Protein AF-A0A9W6B9A2-F1 (afdb_monomer_lite)

pLDDT: mean 80.31, std 9.77, range [41.81, 91.62]

Foldseek 3Di:
DLVVLLCLLLVLLVVLLVLLLVLLVQLVDPQLSNLVSLVVCCVPCVVVLLCSLVVSLVSLCVVLVVDVLLNVLSNLSNVLSVVCVCCCVPQLVVLSVQSVVCVVVSHGGDPVSSVSNSVSSNVSSVVSVVSSVVSSVCVVVSVD

InterPro domains:
  IPR013901 Anthrone oxygenase [PF08592] (46-121)

Organism: NCBI:txid330485

Secondary structure (DSSP, 8-state):
-HHHHHHHHHHHHHHHHHHHHHHHHHTTS-HHHHHHHHHHHHHHHHHHHHHHHHHHHHHHHHHHHH-GGGHHHHHHHHHHHHTHHHIIIIIIHHHHHHHHHHHHTTSPPPHHHHHHHHHHHHHHHHHHHHHHHHHHHHHHHTT-

Sequence (144 aa):
MTQTAGCIAATAGVAFTTVLVHHASNMSASGDAATKIFQHFMEKNRPVIAAVAAVGTISAFAQSGKTPGTKGLWLLSGALLASFFPYSGLVVKPHADEVMKAAAAEKPADAKALKAIRTHTLIRAGIVGTATAIAVYALSHKAK

Radius of gyration: 16.96 Å; chains: 1; bounding box: 43×21×46 Å

Structure (mmCIF, N/CA/C/O backbone):
data_AF-A0A9W6B9A2-F1
#
_entry.id   AF-A0A9W6B9A2-F1
#
loop_
_atom_site.group_PDB
_atom_site.id
_atom_site.type_symbol
_atom_site.label_atom_id
_atom_site.label_alt_id
_atom_site.label_comp_id
_atom_site.label_asym_id
_atom_site.label_entity_id
_atom_site.label_seq_id
_atom_site.pdbx_PDB_ins_code
_atom_site.Cartn_x
_atom_site.Cartn_y
_atom_site.Cartn_z
_atom_site.occupancy
_atom_site.B_iso_or_equiv
_atom_site.auth_seq_id
_atom_site.auth_comp_id
_atom_site.auth_asym_id
_atom_site.auth_atom_id
_atom_site.pdbx_PDB_model_num
ATOM 1 N N . MET A 1 1 ? -8.854 8.759 26.922 1.00 45.47 1 MET A N 1
ATOM 2 C CA . MET A 1 1 ? -7.599 8.257 26.302 1.00 45.47 1 MET A CA 1
ATOM 3 C C . MET A 1 1 ? -7.805 7.418 25.031 1.00 45.47 1 MET A C 1
ATOM 5 O O . MET A 1 1 ? -6.863 7.262 24.270 1.00 45.47 1 MET A O 1
ATOM 9 N N . THR A 1 2 ? -9.005 6.908 24.738 1.00 50.03 2 THR A N 1
ATOM 10 C CA . THR A 1 2 ? -9.321 6.155 23.503 1.00 50.03 2 THR A CA 1
ATOM 11 C C . THR A 1 2 ? -9.376 7.003 22.225 1.00 50.03 2 THR A C 1
ATOM 13 O O . THR A 1 2 ? -9.105 6.486 21.146 1.00 50.03 2 THR A O 1
ATOM 16 N N . GLN A 1 3 ? -9.662 8.304 22.337 1.00 54.06 3 GLN A N 1
ATOM 17 C CA . GLN A 1 3 ? -9.734 9.232 21.198 1.00 54.06 3 GLN A CA 1
ATOM 18 C C . GLN A 1 3 ? -8.365 9.509 20.550 1.00 54.06 3 GLN A C 1
ATOM 20 O O . GLN A 1 3 ? -8.269 9.590 19.329 1.00 54.06 3 GLN A O 1
ATOM 25 N N . THR A 1 4 ? -7.286 9.580 21.336 1.00 53.44 4 THR A N 1
ATOM 26 C CA . THR A 1 4 ? -5.953 9.973 20.844 1.00 53.44 4 THR A CA 1
ATOM 27 C C . THR A 1 4 ? -5.331 8.910 19.937 1.00 53.44 4 THR A C 1
ATOM 29 O O . THR A 1 4 ? -4.815 9.227 18.870 1.00 53.44 4 THR A O 1
ATOM 32 N N . ALA A 1 5 ? -5.455 7.629 20.298 1.00 51.72 5 ALA A N 1
ATOM 33 C CA . ALA A 1 5 ? -5.005 6.522 19.452 1.00 51.72 5 ALA A CA 1
ATOM 34 C C . ALA A 1 5 ? -5.865 6.369 18.181 1.00 51.72 5 ALA A C 1
ATOM 36 O O . ALA A 1 5 ? -5.375 5.883 17.162 1.00 51.72 5 ALA A O 1
ATOM 37 N N . GLY A 1 6 ? -7.141 6.790 18.234 1.00 55.69 6 GLY A N 1
ATOM 38 C CA . GLY A 1 6 ? -8.086 6.709 17.106 1.00 55.69 6 GLY A CA 1
ATOM 39 C C . GLY A 1 6 ? -7.691 7.681 16.017 1.00 55.69 6 GLY A C 1
ATOM 40 O O . GLY A 1 6 ? -7.610 7.311 14.847 1.00 55.69 6 GLY A O 1
ATOM 41 N N . CYS A 1 7 ? -7.304 8.884 16.441 1.00 60.31 7 CYS A N 1
ATOM 42 C CA . CYS A 1 7 ? -6.641 9.847 15.582 1.00 60.31 7 CYS A CA 1
ATOM 43 C C . CYS A 1 7 ? -5.338 9.297 15.001 1.00 60.31 7 CYS A C 1
ATOM 45 O O . CYS A 1 7 ? -5.114 9.490 13.816 1.00 60.31 7 CYS A O 1
ATOM 47 N N . ILE A 1 8 ? -4.498 8.586 15.762 1.00 62.06 8 ILE A N 1
ATOM 48 C CA . ILE A 1 8 ? -3.213 8.080 15.242 1.00 62.06 8 ILE A CA 1
ATOM 49 C C . ILE A 1 8 ? -3.420 7.038 14.135 1.00 62.06 8 ILE A C 1
ATOM 51 O O . ILE A 1 8 ? -2.819 7.166 13.071 1.00 62.06 8 ILE A O 1
ATOM 55 N N . ALA A 1 9 ? -4.290 6.043 14.334 1.00 62.62 9 ALA A N 1
ATOM 56 C CA . ALA A 1 9 ? -4.557 5.032 13.306 1.00 62.62 9 ALA A CA 1
ATOM 57 C C . ALA A 1 9 ? -5.247 5.631 12.067 1.00 62.62 9 ALA A C 1
ATOM 59 O O . ALA A 1 9 ? -4.872 5.306 10.941 1.00 62.62 9 ALA A O 1
ATOM 60 N N . ALA A 1 10 ? -6.199 6.550 12.264 1.00 64.94 10 ALA A N 1
ATOM 61 C CA . ALA A 1 10 ? -6.846 7.266 11.168 1.00 64.94 10 ALA A CA 1
ATOM 62 C C . ALA A 1 10 ? -5.857 8.164 10.407 1.00 64.94 10 ALA A C 1
ATOM 64 O O . ALA A 1 10 ? -5.827 8.144 9.181 1.00 64.94 10 ALA A O 1
ATOM 65 N N . THR A 1 11 ? -4.991 8.893 11.115 1.00 67.19 11 THR A N 1
ATOM 66 C CA . THR A 1 11 ? -3.969 9.764 10.511 1.00 67.19 11 THR A CA 1
ATOM 67 C C . THR A 1 11 ? -2.929 8.942 9.759 1.00 67.19 11 THR A C 1
ATOM 69 O O . THR A 1 11 ? -2.556 9.308 8.649 1.00 67.19 11 THR A O 1
ATOM 72 N N . ALA A 1 12 ? -2.509 7.798 10.307 1.00 69.31 12 ALA A N 1
ATOM 73 C CA . ALA A 1 12 ? -1.611 6.873 9.624 1.00 69.31 12 ALA A CA 1
ATOM 74 C C . ALA A 1 12 ? -2.254 6.301 8.350 1.00 69.31 12 ALA A C 1
ATOM 76 O O . ALA A 1 12 ? -1.613 6.295 7.304 1.00 69.31 12 ALA A O 1
ATOM 77 N N . GLY A 1 13 ? -3.525 5.885 8.406 1.00 71.44 13 GLY A N 1
ATOM 78 C CA . GLY A 1 13 ? -4.272 5.396 7.242 1.00 71.44 13 GLY A CA 1
ATOM 79 C C . GLY A 1 13 ? -4.457 6.459 6.155 1.00 71.44 13 GLY A C 1
ATOM 80 O O . GLY A 1 13 ? -4.227 6.182 4.976 1.00 71.44 13 GLY A O 1
ATOM 81 N N . VAL A 1 14 ? -4.798 7.694 6.539 1.00 70.88 14 VAL A N 1
ATOM 82 C CA . VAL A 1 14 ? -4.940 8.835 5.619 1.00 70.88 14 VAL A CA 1
ATOM 83 C C . VAL A 1 14 ? -3.595 9.203 4.994 1.00 70.88 14 VAL A C 1
ATOM 85 O O . VAL A 1 14 ? -3.497 9.264 3.772 1.00 70.88 14 VAL A O 1
ATOM 88 N N . ALA A 1 15 ? -2.541 9.374 5.797 1.00 73.00 15 ALA A N 1
ATOM 89 C CA . ALA A 1 15 ? -1.203 9.691 5.298 1.00 73.00 15 ALA A CA 1
ATOM 90 C C . ALA A 1 15 ? -0.690 8.609 4.337 1.00 73.00 15 ALA A C 1
ATOM 92 O O . ALA A 1 15 ? -0.194 8.915 3.253 1.00 73.00 15 ALA A O 1
ATOM 93 N N . PHE A 1 16 ? -0.876 7.339 4.698 1.00 77.69 16 PHE A N 1
ATOM 94 C CA . PHE A 1 16 ? -0.508 6.205 3.862 1.00 77.69 16 PHE A CA 1
ATOM 95 C C . PHE A 1 16 ? -1.274 6.200 2.534 1.00 77.69 16 PHE A C 1
ATOM 97 O O . PHE A 1 16 ? -0.676 6.025 1.475 1.00 77.69 16 PHE A O 1
ATOM 104 N N . THR A 1 17 ? -2.583 6.457 2.568 1.00 76.75 17 THR A N 1
ATOM 105 C CA . THR A 1 17 ? -3.418 6.529 1.360 1.00 76.75 17 THR A CA 1
ATOM 106 C C . THR A 1 17 ? -2.977 7.671 0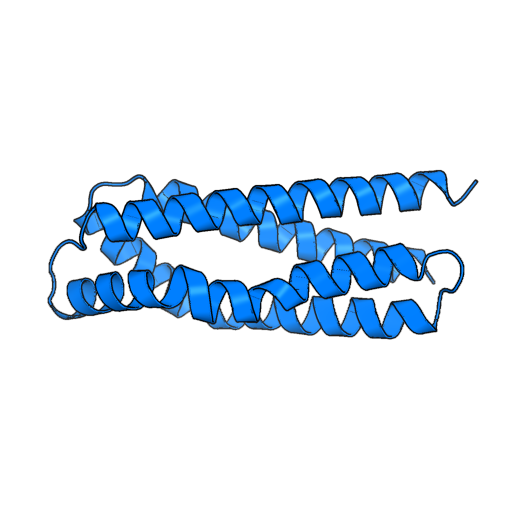.446 1.00 76.75 17 THR A C 1
ATOM 108 O O . THR A 1 17 ? -2.806 7.453 -0.750 1.00 76.75 17 THR A O 1
ATOM 111 N N . THR A 1 18 ? -2.707 8.859 0.992 1.00 77.00 18 THR A N 1
ATOM 112 C CA . THR A 1 18 ? -2.211 10.011 0.221 1.00 77.00 18 THR A CA 1
ATOM 113 C C . THR A 1 18 ? -0.882 9.706 -0.465 1.00 77.00 18 THR A C 1
ATOM 115 O O . THR A 1 18 ? -0.722 10.010 -1.646 1.00 77.00 18 THR A O 1
ATOM 118 N N . VAL A 1 19 ? 0.051 9.051 0.235 1.00 81.44 19 VAL A N 1
ATOM 119 C CA . VAL A 1 19 ? 1.336 8.625 -0.342 1.00 81.44 19 VAL A CA 1
ATOM 120 C C . VAL A 1 19 ? 1.122 7.662 -1.513 1.00 81.44 19 VAL A C 1
ATOM 122 O O . VAL A 1 19 ? 1.744 7.831 -2.562 1.00 81.44 19 VAL A O 1
ATOM 125 N N . LEU A 1 20 ? 0.216 6.689 -1.375 1.00 82.00 20 LEU A N 1
ATOM 126 C CA . LEU A 1 20 ? -0.100 5.746 -2.452 1.00 82.00 20 LEU A CA 1
ATOM 127 C C . LEU A 1 20 ? -0.768 6.431 -3.653 1.00 82.00 20 LEU A C 1
ATOM 129 O O . LEU A 1 20 ? -0.381 6.172 -4.790 1.00 82.00 20 LEU A O 1
ATOM 133 N N . VAL A 1 21 ? -1.740 7.320 -3.426 1.00 80.38 21 VAL A N 1
ATOM 134 C CA . VAL A 1 21 ? -2.413 8.063 -4.506 1.00 80.38 21 VAL A CA 1
ATOM 135 C C . VAL A 1 21 ? -1.416 8.946 -5.248 1.00 80.38 21 VAL A C 1
ATOM 137 O O . VAL A 1 21 ? -1.372 8.918 -6.475 1.00 80.38 21 VAL A O 1
ATOM 140 N N . HIS A 1 22 ? -0.571 9.679 -4.520 1.00 82.94 22 HIS A N 1
ATOM 141 C CA . HIS A 1 22 ? 0.461 10.515 -5.125 1.00 82.94 22 HIS A CA 1
ATOM 142 C C . HIS A 1 22 ? 1.444 9.682 -5.959 1.00 82.94 22 HIS A C 1
ATOM 144 O O . HIS A 1 22 ? 1.742 10.033 -7.100 1.00 82.94 22 HIS A O 1
ATOM 150 N N . HIS A 1 23 ? 1.888 8.536 -5.435 1.00 82.50 23 HIS A N 1
ATOM 151 C CA . HIS A 1 23 ? 2.748 7.619 -6.176 1.00 82.50 23 HIS A CA 1
ATOM 152 C C . HIS A 1 23 ? 2.085 7.119 -7.467 1.00 82.50 23 HIS A C 1
ATOM 154 O O . HIS A 1 23 ? 2.683 7.199 -8.538 1.00 82.50 23 HIS A O 1
ATOM 160 N N . ALA A 1 24 ? 0.831 6.667 -7.393 1.00 81.12 24 ALA A N 1
ATOM 161 C CA . ALA A 1 24 ? 0.090 6.181 -8.552 1.00 81.12 24 ALA A CA 1
ATOM 162 C C . ALA A 1 24 ? -0.137 7.259 -9.623 1.00 81.12 24 ALA A C 1
ATOM 164 O O . ALA A 1 24 ? -0.091 6.954 -10.816 1.00 81.12 24 ALA A O 1
ATOM 165 N N . SER A 1 25 ? -0.371 8.506 -9.211 1.00 79.44 25 SER A N 1
ATOM 166 C CA . SER A 1 25 ? -0.475 9.642 -10.128 1.00 79.44 25 SER A CA 1
ATOM 167 C C . SER A 1 25 ? 0.851 9.908 -10.836 1.00 79.44 25 SER A C 1
ATOM 169 O O . SER A 1 25 ? 0.873 10.065 -12.049 1.00 79.44 25 SER A O 1
ATOM 171 N N . ASN A 1 26 ? 1.980 9.860 -10.129 1.00 81.38 26 ASN A N 1
ATOM 172 C CA . ASN A 1 26 ? 3.284 10.071 -10.763 1.00 81.38 26 ASN A CA 1
ATOM 173 C C . ASN A 1 26 ? 3.678 8.914 -11.710 1.00 81.38 26 ASN A C 1
ATOM 175 O O . ASN A 1 26 ? 4.448 9.112 -12.648 1.00 81.38 26 ASN A O 1
ATOM 179 N N . MET A 1 27 ? 3.104 7.718 -11.522 1.00 81.88 27 MET A N 1
ATOM 180 C CA . MET A 1 27 ? 3.241 6.575 -12.441 1.00 81.88 27 MET A CA 1
ATOM 181 C C . MET A 1 27 ? 2.455 6.709 -13.751 1.00 81.88 27 MET A C 1
ATOM 183 O O . MET A 1 27 ? 2.552 5.826 -14.599 1.00 81.88 27 MET A O 1
ATOM 187 N N . SER A 1 28 ? 1.679 7.780 -13.957 1.00 77.94 28 SER A N 1
ATOM 188 C CA . SER A 1 28 ? 1.022 8.037 -15.247 1.00 77.94 28 SER A CA 1
ATOM 189 C C . SER A 1 28 ? 1.865 8.849 -16.236 1.00 77.94 28 SER A C 1
ATOM 191 O O . SER A 1 28 ? 1.354 9.200 -17.298 1.00 77.94 28 SER A O 1
ATOM 193 N N . ALA A 1 29 ? 3.114 9.179 -15.894 1.00 78.62 29 ALA A N 1
ATOM 194 C CA . ALA A 1 29 ? 4.050 9.862 -16.786 1.00 78.62 29 ALA A CA 1
ATOM 195 C C . ALA A 1 29 ? 4.530 8.953 -17.944 1.00 78.62 29 ALA A C 1
ATOM 197 O O . ALA A 1 29 ? 4.190 7.770 -18.007 1.00 78.62 29 ALA A O 1
ATOM 198 N N . SER A 1 30 ? 5.337 9.498 -18.865 1.00 83.12 30 SER A N 1
ATOM 199 C CA . SER A 1 30 ? 6.011 8.702 -19.905 1.00 83.12 30 SER A CA 1
ATOM 200 C C . SER A 1 30 ? 6.883 7.599 -19.285 1.00 83.12 30 SER A C 1
ATOM 202 O O . SER A 1 30 ? 7.341 7.742 -18.153 1.00 83.12 30 SER A O 1
ATOM 204 N N . GLY A 1 31 ? 7.131 6.503 -20.016 1.00 81.31 31 GLY A N 1
ATOM 205 C CA . GLY A 1 31 ? 7.814 5.311 -19.485 1.00 81.31 31 GLY A CA 1
ATOM 206 C C . GLY A 1 31 ? 9.147 5.604 -18.784 1.00 81.31 31 GLY A C 1
ATOM 207 O O . GLY A 1 31 ? 9.366 5.128 -17.671 1.00 81.31 31 GLY A O 1
ATOM 208 N N . ASP A 1 32 ? 9.990 6.460 -19.366 1.00 84.69 32 ASP A N 1
ATOM 209 C CA . ASP A 1 32 ? 11.263 6.880 -18.757 1.00 84.69 32 ASP A CA 1
ATOM 210 C C . ASP A 1 32 ? 11.069 7.691 -17.472 1.00 84.69 32 ASP A C 1
ATOM 212 O O . ASP A 1 32 ? 11.710 7.425 -16.452 1.00 84.69 32 ASP A O 1
ATOM 216 N N . ALA A 1 33 ? 10.168 8.676 -17.500 1.00 85.56 33 ALA A N 1
ATOM 217 C CA . ALA A 1 33 ? 9.880 9.505 -16.335 1.00 85.56 33 ALA A CA 1
ATOM 218 C C . ALA A 1 33 ? 9.281 8.660 -15.204 1.00 85.56 33 ALA A C 1
ATOM 220 O O . ALA A 1 33 ? 9.719 8.761 -14.061 1.00 85.56 33 ALA A O 1
ATOM 221 N N . ALA A 1 34 ? 8.336 7.775 -15.525 1.00 85.75 34 ALA A N 1
ATOM 222 C CA . ALA A 1 34 ? 7.713 6.875 -14.569 1.00 85.75 34 ALA A CA 1
ATOM 223 C C . ALA A 1 34 ? 8.731 5.898 -13.960 1.00 85.75 34 ALA A C 1
ATOM 225 O O . ALA A 1 34 ? 8.729 5.692 -12.751 1.00 85.75 34 ALA A O 1
ATOM 226 N N . THR A 1 35 ? 9.659 5.367 -14.759 1.00 87.19 35 THR A N 1
ATOM 227 C CA . THR A 1 35 ? 10.735 4.486 -14.273 1.00 87.19 35 THR A CA 1
ATOM 228 C C . THR A 1 35 ? 11.627 5.205 -13.254 1.00 87.19 35 THR A C 1
ATOM 230 O O . THR A 1 35 ? 11.830 4.704 -12.146 1.00 87.19 35 THR A O 1
ATOM 233 N N . LYS A 1 36 ? 12.081 6.426 -13.571 1.00 87.12 36 LYS A N 1
ATOM 234 C CA . LYS A 1 36 ? 12.910 7.246 -12.665 1.00 87.12 36 LYS A CA 1
ATOM 235 C C . LYS A 1 36 ? 12.164 7.657 -11.396 1.00 87.12 36 LYS A C 1
ATOM 237 O O . LYS A 1 36 ? 12.713 7.587 -10.298 1.00 87.12 36 LYS A O 1
ATOM 242 N N . ILE A 1 37 ? 10.900 8.056 -11.530 1.00 86.44 37 ILE A N 1
ATOM 243 C CA . ILE A 1 37 ? 10.030 8.383 -10.395 1.00 86.44 37 ILE A CA 1
ATOM 244 C C . ILE A 1 37 ? 9.853 7.161 -9.496 1.00 86.44 37 ILE A C 1
ATOM 246 O O . ILE A 1 37 ? 9.891 7.302 -8.276 1.00 86.44 37 ILE A O 1
ATOM 250 N N . PHE A 1 38 ? 9.649 5.975 -10.074 1.00 86.00 38 PHE A N 1
ATOM 251 C CA . PHE A 1 38 ? 9.445 4.748 -9.314 1.00 86.00 38 PHE A CA 1
ATOM 252 C C . PHE A 1 38 ? 10.684 4.413 -8.493 1.00 86.00 38 PHE A C 1
ATOM 254 O O . PHE A 1 38 ? 10.577 4.224 -7.280 1.00 86.00 38 PHE A O 1
ATOM 261 N N . GLN A 1 39 ? 11.851 4.421 -9.139 1.00 86.38 39 GLN A N 1
ATOM 262 C CA . GLN A 1 39 ? 13.132 4.211 -8.478 1.00 86.38 39 GLN A CA 1
ATOM 263 C C . GLN A 1 39 ? 13.326 5.207 -7.328 1.00 86.38 39 GLN A C 1
ATOM 265 O O . GLN A 1 39 ? 13.489 4.797 -6.179 1.00 86.38 39 GLN A O 1
ATOM 270 N N . HIS A 1 40 ? 13.212 6.510 -7.610 1.00 86.56 40 HIS A N 1
ATOM 271 C CA . HIS A 1 40 ? 13.400 7.555 -6.604 1.00 86.56 40 HIS A CA 1
ATOM 272 C C . HIS A 1 40 ? 12.406 7.425 -5.441 1.00 86.56 40 HIS A C 1
ATOM 274 O O . HIS A 1 40 ? 12.756 7.590 -4.270 1.00 86.56 40 HIS A O 1
ATOM 280 N N . PHE A 1 41 ? 11.148 7.102 -5.746 1.00 85.06 41 PHE A N 1
ATOM 281 C CA . PHE A 1 41 ? 10.122 6.905 -4.735 1.00 85.06 41 PHE A CA 1
ATOM 282 C C . PHE A 1 41 ? 10.435 5.709 -3.836 1.00 85.06 41 PHE A C 1
ATOM 284 O O . PHE A 1 41 ? 10.309 5.829 -2.617 1.00 85.06 41 PHE A O 1
ATOM 291 N N . MET A 1 42 ? 10.846 4.581 -4.415 1.00 82.19 42 MET A N 1
ATOM 292 C CA . MET A 1 42 ? 11.172 3.367 -3.672 1.00 82.19 42 MET A CA 1
ATOM 293 C C . MET A 1 42 ? 12.418 3.547 -2.806 1.00 82.19 42 MET A C 1
ATOM 295 O O . MET A 1 42 ? 12.399 3.145 -1.646 1.00 82.19 42 MET A O 1
ATOM 299 N N . GLU A 1 43 ? 13.463 4.194 -3.314 1.00 84.31 43 GLU A N 1
ATOM 300 C CA . GLU A 1 43 ? 14.679 4.480 -2.544 1.00 84.31 43 GLU A CA 1
ATOM 301 C C . GLU A 1 43 ? 14.388 5.393 -1.345 1.00 84.31 43 GLU A C 1
ATOM 303 O O . GLU A 1 43 ? 14.831 5.123 -0.230 1.00 84.31 43 GLU A O 1
ATOM 308 N N . LYS A 1 44 ? 13.581 6.441 -1.547 1.00 82.62 44 LYS A N 1
ATOM 309 C CA . LYS A 1 44 ? 13.324 7.456 -0.517 1.00 82.62 44 LYS A CA 1
ATOM 310 C C . LYS A 1 44 ? 12.221 7.076 0.472 1.00 82.62 44 LYS A C 1
ATOM 312 O O . LYS A 1 44 ? 12.332 7.362 1.662 1.00 82.62 44 LYS A O 1
ATOM 317 N N . ASN A 1 45 ? 11.133 6.468 0.000 1.00 80.50 45 ASN A N 1
ATOM 318 C CA . ASN A 1 45 ? 9.896 6.347 0.781 1.00 80.50 45 ASN A CA 1
ATOM 319 C C . ASN A 1 45 ? 9.626 4.933 1.291 1.00 80.50 45 ASN A C 1
ATOM 321 O O . ASN A 1 45 ? 8.882 4.788 2.259 1.00 80.50 45 ASN A O 1
ATOM 325 N N . ARG A 1 46 ? 10.225 3.884 0.709 1.00 80.12 46 ARG A N 1
ATOM 326 C CA . ARG A 1 46 ? 10.014 2.497 1.161 1.00 80.12 46 ARG A CA 1
ATOM 327 C C . ARG A 1 46 ? 10.218 2.299 2.671 1.00 80.12 46 ARG A C 1
ATOM 329 O O . ARG A 1 46 ? 9.329 1.692 3.273 1.00 80.12 46 ARG A O 1
ATOM 336 N N . PRO A 1 47 ? 11.302 2.789 3.312 1.00 81.50 47 PRO A N 1
ATOM 337 C CA . PRO A 1 47 ? 11.472 2.612 4.755 1.00 81.50 47 PRO A CA 1
ATOM 338 C C . PRO A 1 47 ? 10.391 3.339 5.561 1.00 81.50 47 PRO A C 1
ATOM 340 O O . PRO A 1 47 ? 9.875 2.779 6.524 1.00 81.50 47 PRO A O 1
ATOM 343 N N . VAL A 1 48 ? 9.976 4.535 5.135 1.00 81.56 48 VAL A N 1
ATOM 344 C CA . VAL A 1 48 ? 8.917 5.307 5.806 1.00 81.56 48 VAL A CA 1
ATOM 345 C C . VAL A 1 48 ? 7.562 4.615 5.671 1.00 81.56 48 VAL A C 1
ATOM 347 O O . VAL A 1 48 ? 6.852 4.456 6.656 1.00 81.56 48 VAL A O 1
ATOM 350 N N . ILE A 1 49 ? 7.212 4.142 4.475 1.00 79.12 49 ILE A N 1
ATOM 351 C CA . ILE A 1 49 ? 5.955 3.429 4.204 1.00 79.12 49 ILE A CA 1
ATOM 352 C C . ILE A 1 49 ? 5.891 2.133 5.021 1.00 79.12 49 ILE A C 1
ATOM 354 O O . ILE A 1 49 ? 4.864 1.844 5.636 1.00 79.12 49 ILE A O 1
ATOM 358 N N . ALA A 1 50 ? 6.993 1.378 5.073 1.00 83.56 50 ALA A N 1
ATOM 359 C CA . ALA A 1 50 ? 7.092 0.171 5.888 1.00 83.56 50 ALA A CA 1
ATOM 360 C C . ALA A 1 50 ? 6.991 0.481 7.389 1.00 83.56 50 ALA A C 1
ATOM 362 O O . ALA A 1 50 ? 6.276 -0.221 8.101 1.00 83.56 50 ALA A O 1
ATOM 363 N N . ALA A 1 51 ? 7.644 1.548 7.860 1.00 82.62 51 ALA A N 1
ATOM 364 C CA . ALA A 1 51 ? 7.568 1.985 9.251 1.00 82.62 51 ALA A CA 1
ATOM 365 C C . ALA A 1 51 ? 6.149 2.429 9.632 1.00 82.62 51 ALA A C 1
ATOM 367 O O . ALA A 1 51 ? 5.632 1.983 10.651 1.00 82.62 51 ALA A O 1
ATOM 368 N N . VAL A 1 52 ? 5.479 3.234 8.800 1.00 81.75 52 VAL A N 1
ATOM 369 C CA . VAL A 1 52 ? 4.087 3.662 9.023 1.00 81.75 52 VAL A CA 1
ATOM 370 C C . VAL A 1 52 ? 3.149 2.455 9.060 1.00 81.75 52 VAL A C 1
ATOM 372 O O . VAL A 1 52 ? 2.329 2.348 9.973 1.00 81.75 52 VAL A O 1
ATOM 375 N N . ALA A 1 53 ? 3.295 1.516 8.120 1.00 83.50 53 ALA A N 1
ATOM 376 C CA . ALA A 1 53 ? 2.503 0.291 8.107 1.00 83.50 53 ALA A CA 1
ATOM 377 C C . ALA A 1 53 ? 2.754 -0.560 9.363 1.00 83.50 53 ALA A C 1
ATOM 379 O O . ALA A 1 53 ? 1.795 -0.986 10.004 1.00 83.50 53 ALA A O 1
ATOM 380 N N . ALA A 1 54 ? 4.012 -0.766 9.763 1.00 84.88 54 ALA A N 1
ATOM 381 C CA . ALA A 1 54 ? 4.374 -1.549 10.945 1.00 84.88 54 ALA A CA 1
ATOM 382 C C . ALA A 1 54 ? 3.891 -0.897 12.250 1.00 84.88 54 ALA A C 1
ATOM 384 O O . ALA A 1 54 ? 3.170 -1.522 13.026 1.00 84.88 54 ALA A O 1
ATOM 385 N N . VAL A 1 55 ? 4.242 0.372 12.480 1.00 83.06 55 VAL A N 1
ATOM 386 C CA . VAL A 1 55 ? 3.889 1.113 13.700 1.00 83.06 55 VAL A CA 1
ATOM 387 C C . VAL A 1 55 ? 2.379 1.260 13.818 1.00 83.06 55 VAL A C 1
ATOM 389 O O . VAL A 1 55 ? 1.827 1.037 14.896 1.00 83.06 55 VAL A O 1
ATOM 392 N N . GLY A 1 56 ? 1.692 1.581 12.720 1.00 80.25 56 GLY A N 1
ATOM 393 C CA . GLY A 1 56 ? 0.238 1.682 12.713 1.00 80.25 56 GLY A CA 1
ATOM 394 C C . GLY A 1 56 ? -0.437 0.332 12.981 1.00 80.25 56 GLY A C 1
ATOM 395 O O . GLY A 1 56 ? -1.387 0.276 13.761 1.00 80.25 56 GLY A O 1
ATOM 396 N N . THR A 1 57 ? 0.104 -0.764 12.437 1.00 86.50 57 THR A N 1
ATOM 397 C CA . THR A 1 57 ? -0.359 -2.134 12.718 1.00 86.50 57 THR A CA 1
ATOM 398 C C . THR A 1 57 ? -0.213 -2.488 14.198 1.00 86.50 57 THR A C 1
ATOM 400 O O . THR A 1 57 ? -1.184 -2.893 14.838 1.00 86.50 57 THR A O 1
ATOM 403 N N . ILE A 1 58 ? 0.982 -2.303 14.767 1.00 85.19 58 ILE A N 1
ATOM 404 C CA . ILE A 1 58 ? 1.275 -2.613 16.175 1.00 85.19 58 ILE A CA 1
ATOM 405 C C . ILE A 1 58 ? 0.395 -1.768 17.095 1.00 85.19 58 ILE A C 1
ATOM 407 O O . ILE A 1 58 ? -0.199 -2.290 18.037 1.00 85.19 58 ILE A O 1
ATOM 411 N N . SER A 1 59 ? 0.266 -0.475 16.793 1.00 82.06 59 SER A N 1
ATOM 412 C CA . SER A 1 59 ? -0.557 0.456 17.566 1.00 82.06 59 SER A CA 1
ATOM 413 C C . SER A 1 59 ? -2.027 0.040 17.555 1.00 82.06 59 SER A C 1
ATOM 415 O O . SER A 1 59 ? -2.669 0.014 18.605 1.00 82.06 59 SER A O 1
ATOM 417 N N . ALA A 1 60 ? -2.554 -0.356 16.393 1.00 81.12 60 ALA A N 1
ATOM 418 C CA . ALA A 1 60 ? -3.918 -0.850 16.262 1.00 81.12 60 ALA A CA 1
ATOM 419 C C . ALA A 1 60 ? -4.132 -2.161 17.044 1.00 81.12 60 ALA A C 1
ATOM 421 O O . ALA A 1 60 ? -5.103 -2.281 17.795 1.00 81.12 60 ALA A O 1
ATOM 422 N N . PHE A 1 61 ? -3.202 -3.118 16.963 1.00 83.19 61 PHE A N 1
ATOM 423 C CA . PHE A 1 61 ? -3.303 -4.364 17.727 1.00 83.19 61 PHE A CA 1
ATOM 424 C C . PH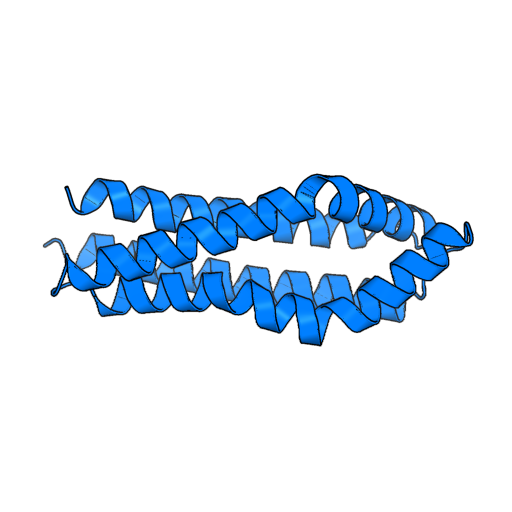E A 1 61 ? -3.211 -4.145 19.237 1.00 83.19 61 PHE A C 1
ATOM 426 O O . PHE A 1 61 ? -4.065 -4.647 19.972 1.00 83.19 61 PHE A O 1
ATOM 433 N N . ALA A 1 62 ? -2.251 -3.348 19.706 1.00 84.00 62 ALA A N 1
ATOM 434 C CA . ALA A 1 62 ? -2.117 -3.008 21.119 1.00 84.00 62 ALA A CA 1
ATOM 435 C C . ALA A 1 62 ? -3.381 -2.318 21.660 1.00 84.00 62 ALA A C 1
ATOM 437 O O . ALA A 1 62 ? -3.816 -2.588 22.782 1.00 84.00 62 ALA A O 1
ATOM 438 N N . GLN A 1 63 ? -4.014 -1.465 20.850 1.00 77.94 63 GLN A N 1
ATOM 439 C CA . GLN A 1 63 ? -5.230 -0.760 21.242 1.00 77.94 63 GLN A CA 1
ATOM 440 C C . GLN A 1 63 ? -6.470 -1.663 21.258 1.00 77.94 63 GLN A C 1
ATOM 442 O O . GLN A 1 63 ? -7.364 -1.467 22.089 1.00 77.94 63 GLN A O 1
ATOM 447 N N . SER A 1 64 ? -6.511 -2.688 20.403 1.00 80.69 64 SER A N 1
ATOM 448 C CA . SER A 1 64 ? -7.618 -3.650 20.350 1.00 80.69 64 SER A CA 1
ATOM 449 C C . SER A 1 64 ? -7.828 -4.393 21.679 1.00 80.69 64 SER A C 1
ATOM 451 O O . SER A 1 64 ? -8.970 -4.638 22.069 1.00 80.69 64 SER A O 1
ATOM 453 N N . GLY A 1 65 ? -6.748 -4.685 22.417 1.00 79.94 65 GLY A N 1
ATOM 454 C CA . GLY A 1 65 ? -6.803 -5.329 23.736 1.00 79.94 65 GLY A CA 1
ATOM 455 C C . GLY A 1 65 ? -7.245 -4.394 24.865 1.00 79.94 65 GLY A C 1
ATOM 456 O O . GLY A 1 65 ? -7.770 -4.853 25.873 1.00 79.94 65 GLY A O 1
ATOM 457 N N . LYS A 1 66 ? -7.081 -3.079 24.685 1.00 78.12 66 LYS A N 1
ATOM 458 C CA . LYS A 1 66 ? -7.404 -2.055 25.693 1.00 78.12 66 LYS A CA 1
ATOM 459 C C . LYS A 1 66 ? -8.804 -1.460 25.535 1.00 78.12 66 LYS A C 1
ATOM 461 O O . LYS A 1 66 ? -9.229 -0.680 26.381 1.00 78.12 66 LYS A O 1
ATOM 466 N N . THR A 1 67 ? -9.512 -1.769 24.445 1.00 73.12 67 THR A N 1
ATOM 467 C CA . THR A 1 67 ? -10.785 -1.105 24.103 1.00 73.12 67 THR A CA 1
ATOM 468 C C . THR A 1 67 ? -11.856 -2.075 23.594 1.00 73.12 67 THR A C 1
ATOM 470 O O . THR A 1 67 ? -12.166 -2.103 22.399 1.00 73.12 67 THR A O 1
ATOM 473 N N . PRO A 1 68 ? -12.485 -2.853 24.495 1.00 75.25 68 PRO A N 1
ATOM 474 C CA . PRO A 1 68 ? -13.416 -3.920 24.122 1.00 75.25 68 PRO A CA 1
ATOM 475 C C . PRO A 1 68 ? -14.564 -3.462 23.206 1.00 75.25 68 PRO A C 1
ATOM 477 O O . PRO A 1 68 ? -14.840 -4.118 22.204 1.00 75.25 68 PRO A O 1
ATOM 480 N N . GLY A 1 69 ? -15.165 -2.293 23.467 1.00 74.69 69 GL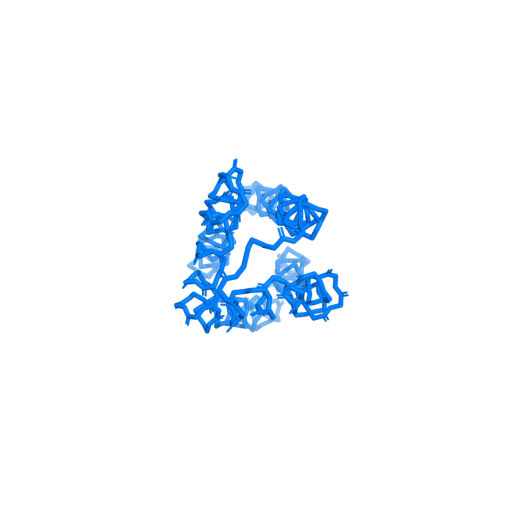Y A N 1
ATOM 481 C CA . GLY A 1 69 ? -16.294 -1.761 22.680 1.00 74.69 69 GLY A CA 1
ATOM 482 C C . GLY A 1 69 ? -15.963 -1.391 21.224 1.00 74.69 69 GLY A C 1
ATOM 483 O O . GLY A 1 69 ? -16.855 -1.329 20.370 1.00 74.69 69 GLY A O 1
ATOM 484 N N . THR A 1 70 ? -14.678 -1.191 20.919 1.00 73.56 70 THR A N 1
ATOM 485 C CA . THR A 1 70 ? -14.166 -0.808 19.591 1.00 73.56 70 THR A CA 1
ATOM 486 C C . THR A 1 70 ? -13.155 -1.806 19.027 1.00 73.56 70 THR A C 1
ATOM 488 O O . THR A 1 70 ? -12.593 -1.565 17.963 1.00 73.56 70 THR A O 1
ATOM 491 N N . LYS A 1 71 ? -12.930 -2.941 19.704 1.00 80.69 71 LYS A N 1
ATOM 492 C CA . LYS A 1 71 ? -11.909 -3.947 19.365 1.00 80.69 71 LYS A CA 1
ATOM 493 C C . LYS A 1 71 ? -11.917 -4.334 17.886 1.00 80.69 71 LYS A C 1
ATOM 495 O O . LYS A 1 71 ? -10.864 -4.343 17.261 1.00 80.69 71 LYS A O 1
ATOM 500 N N . GLY A 1 72 ? -13.094 -4.604 17.319 1.00 77.25 72 GLY A N 1
ATOM 501 C CA . GLY A 1 72 ? -13.228 -4.987 15.909 1.00 77.25 72 GLY A CA 1
ATOM 502 C C . GLY A 1 72 ? -12.716 -3.926 14.928 1.00 77.25 72 GLY A C 1
ATOM 503 O O . GLY A 1 72 ? -12.077 -4.271 13.942 1.00 77.25 72 GLY A O 1
ATOM 504 N N . LEU A 1 73 ? -12.915 -2.638 15.231 1.00 76.81 73 LEU A N 1
ATOM 505 C CA . LEU A 1 73 ? -12.442 -1.532 14.389 1.00 76.81 73 LEU A CA 1
ATOM 506 C C . LEU A 1 73 ? -10.915 -1.410 14.439 1.00 76.81 73 LEU A C 1
ATOM 508 O O . LEU A 1 73 ? -10.276 -1.165 13.421 1.00 76.81 73 LEU A O 1
ATOM 512 N N . TRP A 1 74 ? -10.319 -1.656 15.606 1.00 77.62 74 TRP A N 1
ATOM 513 C CA . TRP A 1 74 ? -8.865 -1.694 15.761 1.00 77.62 74 TRP A CA 1
ATOM 514 C C . TRP A 1 74 ? -8.225 -2.870 15.039 1.00 77.62 74 TRP A C 1
ATOM 516 O O . TRP A 1 74 ? -7.225 -2.693 14.350 1.00 77.62 74 TRP A O 1
ATOM 526 N N . LEU A 1 75 ? -8.818 -4.059 15.156 1.00 83.25 75 LEU A N 1
ATOM 527 C CA . LEU A 1 75 ? -8.347 -5.239 14.436 1.00 83.25 75 LEU A CA 1
ATOM 528 C C . LEU A 1 75 ? -8.447 -5.044 12.920 1.00 83.25 75 LEU A C 1
ATOM 530 O O . LEU A 1 75 ? -7.509 -5.396 12.213 1.00 83.25 75 LEU A O 1
ATOM 534 N N . LEU A 1 76 ? -9.530 -4.430 12.432 1.00 81.94 76 LEU A N 1
ATOM 535 C CA . LEU A 1 76 ? -9.690 -4.099 11.017 1.00 81.94 76 LEU A CA 1
ATOM 536 C C . LEU A 1 76 ? -8.594 -3.136 10.535 1.00 81.94 76 LEU A C 1
ATOM 538 O O . LEU A 1 76 ? -7.916 -3.431 9.554 1.00 81.94 76 LEU A O 1
ATOM 542 N N . SER A 1 77 ? -8.368 -2.026 11.245 1.00 79.00 77 SER A N 1
ATOM 543 C CA . SER A 1 77 ? -7.309 -1.064 10.904 1.00 79.00 77 SER A CA 1
ATOM 544 C C . SER A 1 77 ? -5.916 -1.699 10.927 1.00 79.00 77 SER A C 1
ATOM 546 O O . SER A 1 77 ? -5.124 -1.487 10.008 1.00 79.00 77 SER A O 1
ATOM 548 N N . GLY A 1 78 ? -5.626 -2.521 11.941 1.00 81.75 78 GLY A N 1
ATOM 549 C CA . GLY A 1 78 ? -4.368 -3.260 12.041 1.00 81.75 78 GLY A CA 1
ATOM 550 C C . GLY A 1 78 ? -4.181 -4.242 10.888 1.00 81.75 78 GLY A C 1
ATOM 551 O O . GLY A 1 78 ? -3.125 -4.255 10.266 1.00 81.75 78 GLY A O 1
ATOM 552 N N . ALA A 1 79 ? -5.220 -5.002 10.537 1.00 85.12 79 ALA A N 1
ATOM 553 C CA . ALA A 1 79 ? -5.186 -5.941 9.420 1.00 85.12 79 ALA A CA 1
ATOM 554 C C . ALA A 1 79 ? -4.988 -5.240 8.064 1.00 85.12 79 ALA A C 1
ATOM 556 O O . ALA A 1 79 ? -4.215 -5.711 7.230 1.00 85.12 79 ALA A O 1
ATOM 557 N N . LEU A 1 80 ? -5.632 -4.092 7.845 1.00 83.75 80 LEU A N 1
ATOM 558 C CA . LEU A 1 80 ? -5.486 -3.313 6.611 1.00 83.75 80 LEU A CA 1
ATOM 559 C C . LEU A 1 80 ? -4.072 -2.758 6.443 1.00 83.75 80 LEU A C 1
ATOM 561 O O . LEU A 1 80 ? -3.505 -2.839 5.351 1.00 83.75 80 LEU A O 1
ATOM 565 N N . LEU A 1 81 ? -3.476 -2.241 7.517 1.00 84.12 81 LEU A N 1
ATOM 566 C CA . LEU A 1 81 ? -2.089 -1.782 7.498 1.00 84.12 81 LEU A CA 1
ATOM 567 C C . LEU A 1 81 ? -1.123 -2.961 7.331 1.00 84.12 81 LEU A C 1
ATOM 569 O O . LEU A 1 81 ? -0.247 -2.905 6.467 1.00 84.12 81 LEU A O 1
ATOM 573 N N . ALA A 1 82 ? -1.344 -4.064 8.051 1.00 86.19 82 ALA A N 1
ATOM 574 C CA . ALA A 1 82 ? -0.542 -5.282 7.953 1.00 86.19 82 ALA A CA 1
ATOM 575 C C . ALA A 1 82 ? -0.583 -5.897 6.549 1.00 86.19 82 ALA A C 1
ATOM 577 O O . ALA A 1 82 ? 0.428 -6.414 6.074 1.00 86.19 82 ALA A O 1
ATOM 578 N N . SER A 1 83 ? -1.713 -5.780 5.840 1.00 86.50 83 SER A N 1
ATOM 579 C CA . SER A 1 83 ? -1.855 -6.257 4.458 1.00 86.50 83 SER A CA 1
ATOM 580 C C . SER A 1 83 ? -0.842 -5.626 3.493 1.00 86.50 83 SER A C 1
ATOM 582 O O . SER A 1 83 ? -0.614 -6.164 2.411 1.00 86.50 83 SER A O 1
ATOM 584 N N . PHE A 1 84 ? -0.187 -4.519 3.879 1.00 84.38 84 PHE A N 1
ATOM 585 C CA . PHE A 1 84 ? 0.917 -3.923 3.126 1.00 84.38 84 PHE A CA 1
ATOM 586 C C . PHE A 1 84 ? 2.011 -4.913 2.770 1.00 84.38 84 PHE A C 1
ATOM 588 O O . PHE A 1 84 ? 2.470 -4.910 1.629 1.00 84.38 84 PHE A O 1
ATOM 595 N N . PHE A 1 85 ? 2.437 -5.726 3.732 1.00 83.75 85 PHE A N 1
ATOM 596 C CA . PHE A 1 85 ? 3.591 -6.599 3.571 1.00 83.75 85 PHE A CA 1
ATOM 597 C C . PHE A 1 85 ? 3.340 -7.703 2.536 1.00 83.75 85 PHE A C 1
ATOM 599 O O . PHE A 1 85 ? 4.096 -7.756 1.562 1.00 83.75 85 PHE A O 1
ATOM 606 N N . PRO A 1 86 ? 2.273 -8.525 2.645 1.00 84.88 86 PRO A N 1
ATOM 607 C CA . PRO A 1 86 ? 1.979 -9.522 1.621 1.00 84.88 8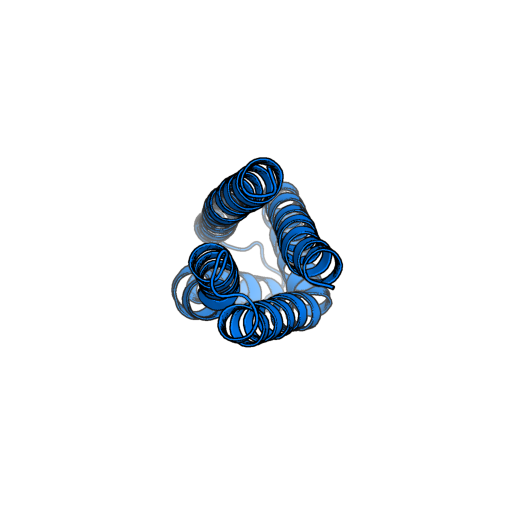6 PRO A CA 1
ATOM 608 C C . PRO A 1 86 ? 1.606 -8.876 0.282 1.00 84.88 86 PRO A C 1
ATOM 610 O O . PRO A 1 86 ? 2.029 -9.368 -0.759 1.00 84.88 86 PRO A O 1
ATOM 613 N N . TYR A 1 87 ? 0.897 -7.741 0.272 1.00 82.19 87 TYR A N 1
ATOM 614 C CA . TYR A 1 87 ? 0.544 -7.070 -0.983 1.00 82.19 87 TYR A CA 1
ATOM 615 C C . TY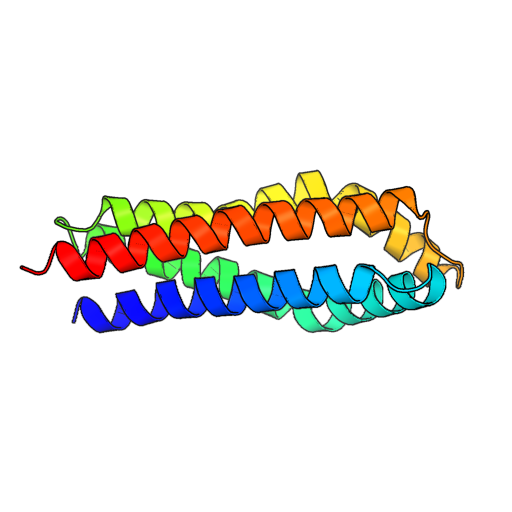R A 1 87 ? 1.777 -6.558 -1.733 1.00 82.19 87 TYR A C 1
ATOM 617 O O . TYR A 1 87 ? 1.951 -6.810 -2.923 1.00 82.19 87 TYR A O 1
ATOM 625 N N . SER A 1 88 ? 2.674 -5.870 -1.032 1.00 81.81 88 SER A N 1
ATOM 626 C CA . SER A 1 88 ? 3.890 -5.334 -1.644 1.00 81.81 88 SER A CA 1
ATOM 627 C C . SER A 1 88 ? 4.849 -6.448 -2.042 1.00 81.81 88 SER A C 1
ATOM 629 O O . SER A 1 88 ? 5.460 -6.365 -3.100 1.00 81.81 88 SER A O 1
ATOM 631 N N . GLY A 1 89 ? 4.964 -7.496 -1.220 1.00 82.44 89 GLY A N 1
ATOM 632 C CA . GLY A 1 89 ? 5.878 -8.612 -1.451 1.00 82.44 89 GLY A CA 1
ATOM 633 C C . GLY A 1 89 ? 5.437 -9.590 -2.541 1.00 82.44 89 GLY A C 1
ATOM 634 O O . GLY A 1 89 ? 6.301 -10.132 -3.223 1.00 82.44 89 GLY A O 1
ATOM 635 N N . LEU A 1 90 ? 4.130 -9.811 -2.718 1.00 85.12 90 LEU A N 1
ATOM 636 C CA . LEU A 1 90 ? 3.604 -10.816 -3.652 1.00 85.12 90 LEU A CA 1
ATOM 637 C C . LEU A 1 90 ? 2.989 -10.207 -4.913 1.00 85.12 90 LEU A C 1
ATOM 639 O O . LEU A 1 90 ? 3.151 -10.765 -5.991 1.00 85.12 90 LEU A O 1
ATOM 643 N N . VAL A 1 91 ? 2.294 -9.072 -4.793 1.00 85.50 91 VAL A N 1
ATOM 644 C CA . VAL A 1 91 ? 1.544 -8.472 -5.910 1.00 85.50 91 VAL A CA 1
ATOM 645 C C . VAL A 1 91 ? 2.383 -7.426 -6.636 1.00 85.50 91 VAL A C 1
ATOM 647 O O . VAL A 1 91 ? 2.446 -7.415 -7.859 1.00 85.50 91 VAL A O 1
ATOM 650 N N . VAL A 1 92 ? 3.055 -6.541 -5.894 1.00 85.88 92 VAL A N 1
ATOM 651 C CA . VAL A 1 92 ? 3.791 -5.412 -6.495 1.00 85.88 92 VAL A CA 1
ATOM 652 C C . VAL A 1 92 ? 5.239 -5.777 -6.826 1.00 85.88 92 VAL A C 1
ATOM 654 O O . VAL A 1 92 ? 5.755 -5.334 -7.850 1.00 85.88 92 VAL A O 1
ATOM 657 N N . LYS A 1 93 ? 5.897 -6.596 -5.993 1.00 87.94 93 LYS A N 1
ATOM 658 C CA . LYS A 1 93 ? 7.321 -6.940 -6.131 1.00 87.94 93 LYS A CA 1
ATOM 659 C C . LYS A 1 93 ? 7.717 -7.465 -7.519 1.00 87.94 93 LYS A C 1
ATOM 661 O O . LYS A 1 93 ? 8.724 -6.972 -8.015 1.00 87.94 93 LYS A O 1
ATOM 666 N N . PRO A 1 94 ? 6.987 -8.395 -8.171 1.00 90.62 94 PRO A N 1
ATOM 667 C CA . PRO A 1 94 ? 7.405 -8.909 -9.479 1.00 90.62 94 PRO A CA 1
ATOM 668 C C . PRO A 1 94 ? 7.539 -7.797 -10.528 1.00 90.62 94 PRO A C 1
ATOM 670 O O . PRO A 1 94 ? 8.556 -7.699 -11.206 1.00 90.62 94 PRO A O 1
ATOM 673 N N . HIS A 1 95 ? 6.559 -6.892 -10.579 1.00 91.19 95 HIS A N 1
ATOM 674 C CA . HIS A 1 95 ? 6.568 -5.742 -11.483 1.00 91.19 95 HIS A CA 1
ATOM 675 C C . HIS A 1 95 ? 7.589 -4.680 -11.062 1.00 91.19 95 HIS A C 1
ATOM 677 O O . HIS A 1 95 ? 8.242 -4.070 -11.902 1.00 91.19 95 HIS A O 1
ATOM 683 N N . ALA A 1 96 ? 7.752 -4.459 -9.756 1.00 87.25 96 ALA A N 1
ATOM 684 C CA . ALA A 1 96 ? 8.754 -3.538 -9.233 1.00 87.25 96 ALA A CA 1
ATOM 685 C C . ALA A 1 96 ? 10.175 -3.987 -9.597 1.00 87.25 96 ALA A C 1
ATOM 687 O O . ALA A 1 96 ? 10.987 -3.156 -9.989 1.00 87.25 96 ALA A O 1
ATOM 688 N N . ASP A 1 97 ? 10.468 -5.287 -9.512 1.00 90.88 97 ASP A N 1
ATOM 689 C CA . ASP A 1 97 ? 11.772 -5.845 -9.874 1.00 90.88 97 ASP A CA 1
ATOM 690 C C . ASP A 1 97 ? 12.066 -5.637 -11.372 1.00 90.88 97 ASP A C 1
ATOM 692 O O . ASP A 1 97 ? 13.201 -5.331 -11.735 1.00 90.88 97 ASP A O 1
ATOM 696 N N . GLU A 1 98 ? 11.060 -5.746 -12.246 1.00 89.69 98 GLU A N 1
ATOM 697 C CA . GLU A 1 98 ? 11.188 -5.426 -13.677 1.00 89.69 98 GLU A CA 1
ATOM 698 C C . GLU A 1 98 ? 11.518 -3.946 -13.906 1.00 89.69 98 GLU A C 1
ATOM 700 O O . GLU A 1 98 ? 12.457 -3.627 -14.638 1.00 89.69 98 GLU A O 1
ATOM 705 N N . VAL A 1 99 ? 10.799 -3.041 -13.235 1.00 88.81 99 VAL A N 1
ATOM 706 C CA . VAL A 1 99 ? 11.034 -1.592 -13.340 1.00 88.81 99 VAL A CA 1
ATOM 707 C C . VAL A 1 99 ? 12.414 -1.212 -12.796 1.00 88.81 99 VAL A C 1
ATOM 709 O O . VAL A 1 99 ? 13.122 -0.433 -13.426 1.00 88.81 99 VAL A O 1
ATOM 712 N N . MET A 1 100 ? 12.840 -1.793 -11.670 1.00 88.81 100 MET A N 1
ATOM 713 C CA . MET A 1 100 ? 14.160 -1.532 -11.081 1.00 88.81 100 MET A CA 1
ATOM 714 C C . MET A 1 100 ? 15.303 -2.068 -11.952 1.00 88.81 100 MET A C 1
ATOM 716 O O . MET A 1 100 ? 16.339 -1.416 -12.063 1.00 88.81 100 MET A O 1
ATOM 720 N N . LYS A 1 101 ? 15.125 -3.224 -12.607 1.00 91.62 101 LYS A N 1
ATOM 721 C CA . LYS A 1 101 ? 16.099 -3.743 -13.582 1.00 91.62 101 LYS A CA 1
ATOM 722 C C . LYS A 1 101 ? 16.216 -2.833 -14.803 1.00 91.62 101 LYS A C 1
ATOM 724 O O . LYS A 1 101 ? 17.329 -2.585 -15.257 1.00 91.62 101 LYS A O 1
ATOM 729 N N . ALA A 1 102 ? 15.094 -2.330 -15.319 1.00 89.44 102 ALA A N 1
ATOM 730 C CA . ALA A 1 102 ? 15.098 -1.376 -16.426 1.00 89.44 102 ALA A CA 1
ATOM 731 C C . ALA A 1 102 ? 15.785 -0.059 -16.031 1.00 89.44 102 ALA A C 1
ATOM 733 O O . ALA A 1 102 ? 16.634 0.430 -16.774 1.00 89.44 102 ALA A O 1
ATOM 734 N N . ALA A 1 103 ? 15.503 0.445 -14.825 1.00 89.19 103 ALA A N 1
ATOM 735 C CA . ALA A 1 103 ? 16.143 1.635 -14.273 1.00 89.19 103 ALA A CA 1
ATOM 736 C C . ALA A 1 103 ? 17.668 1.475 -14.148 1.00 89.19 103 ALA A C 1
ATOM 738 O O . ALA A 1 103 ? 18.414 2.340 -14.599 1.00 89.19 103 ALA A O 1
ATOM 739 N N . ALA A 1 104 ? 18.138 0.339 -13.616 1.00 89.12 104 ALA A N 1
ATOM 740 C CA . ALA A 1 104 ? 19.566 0.025 -13.512 1.00 89.12 104 ALA A CA 1
ATOM 741 C C . ALA A 1 104 ? 20.259 -0.117 -14.880 1.00 89.12 104 ALA A C 1
ATOM 743 O O . ALA A 1 104 ? 21.466 0.077 -14.981 1.00 89.12 104 ALA A O 1
ATOM 744 N N . ALA A 1 105 ? 19.502 -0.455 -15.925 1.00 91.31 105 ALA A N 1
ATOM 745 C CA . ALA A 1 105 ? 19.980 -0.532 -17.301 1.00 91.31 105 ALA A CA 1
ATOM 746 C C . ALA A 1 105 ? 19.793 0.780 -18.089 1.00 91.31 105 ALA A C 1
ATOM 748 O O . ALA A 1 105 ? 19.989 0.768 -19.303 1.00 91.31 105 ALA A O 1
ATOM 749 N N . GLU A 1 106 ? 19.377 1.868 -17.427 1.00 87.56 106 GLU A N 1
ATOM 750 C CA . GLU A 1 106 ? 19.075 3.178 -18.026 1.00 87.56 106 GLU A CA 1
ATOM 751 C C . GLU A 1 106 ? 18.073 3.110 -19.193 1.00 87.56 106 GLU A C 1
ATOM 753 O O . GLU A 1 106 ? 18.169 3.843 -20.177 1.00 87.56 106 GLU A O 1
ATOM 758 N N . LYS A 1 107 ? 17.090 2.210 -19.087 1.00 89.88 107 LYS A N 1
ATOM 759 C CA . LYS A 1 107 ? 16.057 1.978 -20.104 1.00 89.88 107 LYS A CA 1
ATOM 760 C C . LYS A 1 107 ? 14.654 2.244 -19.554 1.00 89.88 107 LYS A C 1
ATOM 762 O O . LYS A 1 107 ? 14.425 2.063 -18.355 1.00 89.88 107 LYS A O 1
ATOM 767 N N . PRO A 1 108 ? 13.687 2.586 -20.424 1.00 88.38 108 PRO A N 1
ATOM 768 C CA . PRO A 1 108 ? 12.286 2.633 -20.033 1.00 88.38 108 PRO A CA 1
ATOM 769 C C . PRO A 1 108 ? 11.824 1.250 -19.572 1.00 88.38 108 PRO A C 1
ATOM 771 O O . PRO A 1 108 ? 12.081 0.243 -20.236 1.00 88.38 108 PRO A O 1
ATOM 774 N N . ALA A 1 109 ? 11.112 1.199 -18.448 1.00 87.25 109 ALA A N 1
ATOM 775 C CA . ALA A 1 109 ? 10.445 -0.017 -18.009 1.00 87.25 109 ALA A CA 1
ATOM 776 C C . ALA A 1 109 ? 9.256 -0.379 -18.912 1.00 87.25 109 ALA A C 1
ATOM 778 O O . ALA A 1 109 ? 8.663 0.481 -19.570 1.00 87.25 109 ALA A O 1
ATOM 779 N N . ASP A 1 110 ? 8.874 -1.659 -18.899 1.00 88.94 110 ASP A N 1
ATOM 780 C CA . ASP A 1 110 ? 7.688 -2.135 -19.610 1.00 88.94 110 ASP A CA 1
ATOM 781 C C . ASP A 1 110 ? 6.439 -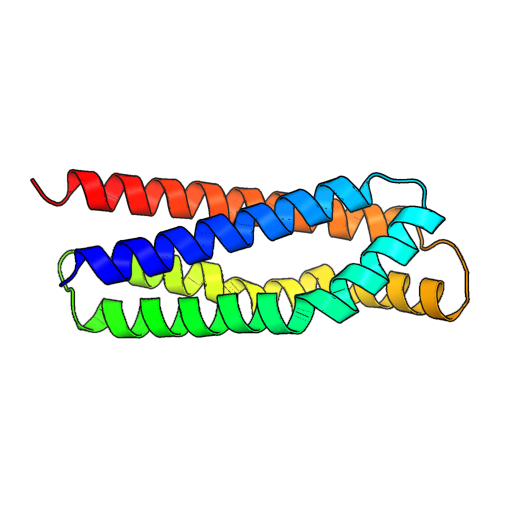1.376 -19.128 1.00 88.94 110 ASP A C 1
ATOM 783 O O . ASP A 1 110 ? 6.114 -1.331 -17.935 1.00 88.94 110 ASP A O 1
ATOM 787 N N . ALA A 1 111 ? 5.700 -0.804 -20.080 1.00 88.12 111 ALA A N 1
ATOM 788 C CA . ALA A 1 111 ? 4.438 -0.124 -19.832 1.00 88.12 111 ALA A CA 1
ATOM 789 C C . ALA A 1 111 ? 3.424 -1.022 -19.102 1.00 88.12 111 ALA A C 1
ATOM 791 O O . ALA A 1 111 ? 2.610 -0.517 -18.325 1.00 88.12 111 ALA A O 1
ATOM 792 N N . LYS A 1 112 ? 3.470 -2.348 -19.304 1.00 89.75 112 LYS A N 1
ATOM 793 C CA . LYS A 1 112 ? 2.621 -3.300 -18.572 1.00 89.75 112 LYS A CA 1
ATOM 794 C C . LYS A 1 112 ? 2.982 -3.366 -17.091 1.00 89.75 112 LYS A C 1
ATOM 796 O O . LYS A 1 112 ? 2.071 -3.321 -16.265 1.00 89.75 112 LYS A O 1
ATOM 801 N N . ALA A 1 113 ? 4.270 -3.408 -16.754 1.00 89.06 113 ALA A N 1
ATOM 802 C CA . ALA A 1 113 ? 4.745 -3.421 -15.371 1.00 89.06 113 ALA A CA 1
ATOM 803 C C . ALA A 1 113 ? 4.374 -2.118 -14.646 1.00 89.06 113 ALA A C 1
ATOM 805 O O . ALA A 1 113 ? 3.780 -2.148 -13.567 1.00 89.06 113 ALA A O 1
ATOM 806 N N . LEU A 1 114 ? 4.618 -0.968 -15.285 1.00 88.19 114 LEU A N 1
ATOM 807 C CA . LEU A 1 114 ? 4.242 0.349 -14.757 1.00 88.19 114 LEU A CA 1
ATOM 808 C C . LEU A 1 114 ? 2.725 0.470 -14.546 1.00 88.19 114 LEU A C 1
ATOM 810 O O . LEU A 1 114 ? 2.266 0.930 -13.495 1.00 88.19 114 LEU A O 1
ATOM 814 N N . LYS A 1 115 ? 1.927 0.005 -15.517 1.00 90.31 115 LYS A N 1
ATOM 815 C CA . LYS A 1 115 ? 0.464 -0.019 -15.406 1.00 90.31 115 LYS A CA 1
ATOM 816 C C . LYS A 1 115 ? 0.005 -0.923 -14.264 1.00 90.31 115 LYS A C 1
ATOM 818 O O . LYS A 1 115 ? -0.863 -0.509 -13.501 1.00 90.31 115 LYS A O 1
ATOM 823 N N . ALA A 1 116 ? 0.588 -2.112 -14.116 1.00 89.81 116 ALA A N 1
ATOM 824 C CA . ALA A 1 116 ? 0.256 -3.035 -13.035 1.00 89.81 116 ALA A CA 1
ATOM 825 C C . ALA A 1 116 ? 0.533 -2.404 -11.663 1.00 89.81 116 ALA A C 1
ATOM 827 O O . ALA A 1 116 ? -0.365 -2.360 -10.822 1.00 89.81 116 ALA A O 1
ATOM 828 N N . ILE A 1 117 ? 1.718 -1.817 -11.459 1.00 89.06 117 ILE A N 1
ATOM 829 C CA . ILE A 1 117 ? 2.075 -1.119 -10.212 1.00 89.06 117 ILE A CA 1
ATOM 830 C C . ILE A 1 117 ? 1.084 0.005 -9.914 1.00 89.06 117 ILE A C 1
ATOM 832 O O . ILE A 1 117 ? 0.562 0.085 -8.799 1.00 89.06 117 ILE A O 1
ATOM 836 N N . ARG A 1 118 ? 0.778 0.852 -10.904 1.00 89.25 118 ARG A N 1
ATOM 837 C CA . ARG A 1 118 ? -0.185 1.948 -10.751 1.00 89.25 118 ARG A CA 1
ATOM 838 C C . ARG A 1 118 ? -1.568 1.431 -10.363 1.00 89.25 118 ARG A C 1
ATOM 840 O O . ARG A 1 118 ? -2.145 1.908 -9.386 1.00 89.25 118 ARG A O 1
ATOM 847 N N . THR A 1 119 ? -2.098 0.460 -11.103 1.00 89.94 119 THR A N 1
ATOM 848 C CA . THR A 1 119 ? -3.426 -0.116 -10.860 1.00 89.94 119 THR A CA 1
ATOM 849 C C . THR A 1 119 ? -3.502 -0.749 -9.475 1.00 89.94 119 THR A C 1
ATOM 851 O O . THR A 1 119 ? -4.417 -0.442 -8.713 1.00 89.94 119 THR A O 1
ATOM 854 N N . HIS A 1 120 ? -2.516 -1.562 -9.101 1.00 88.38 120 HIS A N 1
ATOM 855 C CA . HIS A 1 120 ? -2.465 -2.181 -7.782 1.00 88.38 120 HIS A CA 1
ATOM 856 C C . HIS A 1 120 ? -2.315 -1.150 -6.657 1.00 88.38 120 HIS A C 1
ATOM 858 O O . HIS A 1 120 ? -2.929 -1.303 -5.599 1.00 88.38 120 HIS A O 1
ATOM 864 N N . THR A 1 121 ? -1.558 -0.079 -6.875 1.00 87.75 121 THR A N 1
ATOM 865 C CA . THR A 1 121 ? -1.438 1.014 -5.904 1.00 87.75 121 THR A CA 1
ATOM 866 C C . THR A 1 121 ? -2.781 1.719 -5.696 1.00 87.75 121 THR A C 1
ATOM 868 O O . THR A 1 121 ? -3.183 1.922 -4.550 1.00 87.75 121 THR A O 1
ATOM 871 N N . LEU A 1 122 ? -3.521 2.012 -6.773 1.00 88.19 122 LEU A N 1
ATOM 872 C CA . LEU A 1 122 ? -4.848 2.639 -6.703 1.00 88.19 122 LEU A CA 1
ATOM 873 C C . LEU A 1 122 ? -5.890 1.744 -6.035 1.00 88.19 122 LEU A C 1
ATOM 875 O O . LEU A 1 122 ? -6.616 2.217 -5.164 1.00 88.19 122 LEU A O 1
ATOM 879 N N . ILE A 1 123 ? -5.944 0.458 -6.396 1.00 89.00 123 ILE A N 1
ATOM 880 C CA . ILE A 1 123 ? -6.863 -0.509 -5.775 1.00 89.00 123 ILE A CA 1
ATOM 881 C C . ILE A 1 123 ? -6.647 -0.521 -4.263 1.00 89.00 123 ILE A C 1
ATOM 883 O O . ILE A 1 123 ? -7.595 -0.417 -3.484 1.00 89.00 123 ILE A O 1
ATOM 887 N N . ARG A 1 124 ? -5.385 -0.587 -3.834 1.00 85.94 124 ARG A N 1
ATOM 888 C CA . ARG A 1 124 ? -5.061 -0.636 -2.413 1.00 85.94 124 ARG A CA 1
ATOM 889 C C . ARG A 1 124 ? -5.328 0.686 -1.699 1.00 85.94 124 ARG A C 1
ATOM 891 O O . ARG A 1 124 ? -5.836 0.657 -0.582 1.00 85.94 124 ARG A O 1
ATOM 898 N N . ALA A 1 125 ? -5.038 1.822 -2.331 1.00 85.62 125 ALA A N 1
ATOM 899 C CA . ALA A 1 125 ? -5.405 3.134 -1.804 1.00 85.62 125 ALA A CA 1
ATOM 900 C C . ALA A 1 125 ? -6.927 3.259 -1.615 1.00 85.62 125 ALA A C 1
ATOM 902 O O . ALA A 1 125 ? -7.369 3.717 -0.567 1.00 85.62 125 ALA A O 1
ATOM 903 N N . GLY A 1 126 ? -7.722 2.778 -2.578 1.00 85.25 126 GLY A N 1
ATOM 904 C CA . GLY A 1 126 ? -9.180 2.727 -2.476 1.00 85.25 126 GLY A CA 1
ATOM 905 C C . GLY A 1 126 ? -9.650 1.878 -1.295 1.00 85.25 126 GLY A C 1
ATOM 906 O O . GLY A 1 126 ? -10.390 2.366 -0.449 1.00 85.25 126 GLY A O 1
ATOM 907 N N . ILE A 1 127 ? -9.157 0.640 -1.174 1.00 86.25 127 ILE A N 1
ATOM 908 C CA . ILE A 1 127 ? -9.532 -0.271 -0.077 1.00 86.25 127 ILE A CA 1
ATOM 909 C C . ILE A 1 127 ? -9.177 0.327 1.291 1.00 86.25 127 ILE A C 1
ATOM 911 O O . ILE A 1 127 ? -10.027 0.383 2.182 1.00 86.25 127 ILE A O 1
ATOM 915 N N . VAL A 1 128 ? -7.934 0.787 1.468 1.00 83.75 128 VAL A N 1
ATOM 916 C CA . VAL A 1 128 ? -7.469 1.346 2.747 1.00 83.75 128 VAL A CA 1
ATOM 917 C C . VAL A 1 128 ? -8.202 2.648 3.068 1.00 83.75 128 VAL A C 1
ATOM 919 O O . VAL A 1 128 ? -8.638 2.826 4.204 1.00 83.75 128 VAL A O 1
ATOM 922 N N . GLY A 1 129 ? -8.390 3.530 2.083 1.00 82.06 129 GLY A N 1
ATOM 923 C CA . GLY A 1 129 ? -9.100 4.796 2.247 1.00 82.06 129 GLY A CA 1
ATOM 924 C C . GLY A 1 129 ? -10.562 4.597 2.644 1.00 82.06 129 GLY A C 1
ATOM 925 O O . GLY A 1 129 ? -11.001 5.140 3.658 1.00 82.06 129 GLY A O 1
ATOM 926 N N . THR A 1 130 ? -11.302 3.759 1.910 1.00 84.56 130 THR A N 1
ATOM 927 C CA . THR A 1 130 ? -12.705 3.441 2.216 1.00 84.56 130 THR A CA 1
ATOM 928 C C . THR A 1 130 ? -12.841 2.800 3.591 1.00 84.56 130 THR A C 1
ATOM 930 O O . THR A 1 130 ? -13.681 3.219 4.386 1.00 84.56 130 THR A O 1
ATOM 933 N N . ALA A 1 131 ? -11.998 1.822 3.921 1.00 81.38 131 ALA A N 1
ATOM 934 C CA . ALA A 1 131 ? -12.091 1.152 5.210 1.00 81.38 131 ALA A CA 1
ATOM 935 C C . ALA A 1 131 ? -11.685 2.060 6.384 1.00 81.38 131 ALA A C 1
ATOM 937 O O . ALA A 1 131 ? -12.307 1.998 7.445 1.00 81.38 131 ALA A O 1
ATOM 938 N N . THR A 1 132 ? -10.714 2.959 6.185 1.00 77.25 132 THR A N 1
ATOM 939 C CA . THR A 1 132 ? -10.370 3.997 7.171 1.00 77.25 132 THR A CA 1
ATOM 940 C C . THR A 1 132 ? -11.551 4.942 7.391 1.00 77.25 132 THR A C 1
ATOM 942 O O . THR A 1 132 ? -11.900 5.216 8.536 1.00 77.25 132 THR A O 1
ATOM 945 N N . ALA A 1 133 ? -12.218 5.390 6.322 1.00 78.31 133 ALA A N 1
ATOM 946 C CA . ALA A 1 133 ? -13.399 6.247 6.422 1.00 78.31 133 ALA A CA 1
ATOM 947 C C . ALA A 1 133 ? -14.550 5.561 7.177 1.00 78.31 133 ALA A C 1
ATOM 949 O O . ALA A 1 133 ? -15.136 6.167 8.073 1.00 78.31 133 ALA A O 1
ATOM 950 N N . ILE A 1 134 ? -14.822 4.283 6.884 1.00 80.00 134 ILE A N 1
ATOM 951 C CA . ILE A 1 134 ? -15.824 3.479 7.604 1.00 80.00 134 ILE A CA 1
ATOM 952 C C . ILE A 1 134 ? -15.455 3.358 9.085 1.00 80.00 134 ILE A C 1
ATOM 954 O O . ILE A 1 134 ? -16.311 3.552 9.946 1.00 80.00 134 ILE A O 1
ATOM 958 N N . ALA A 1 135 ? -14.190 3.068 9.401 1.00 75.38 135 ALA A N 1
ATOM 959 C CA . ALA A 1 135 ? -13.736 2.940 10.781 1.00 75.38 135 ALA A CA 1
ATOM 960 C C . ALA A 1 135 ? -13.877 4.261 11.553 1.00 75.38 135 ALA A C 1
ATOM 962 O O . ALA A 1 135 ? -14.382 4.258 12.674 1.00 75.38 135 ALA A O 1
ATOM 963 N N . VAL A 1 136 ? -13.497 5.391 10.948 1.00 74.06 136 VAL A N 1
ATOM 964 C CA . VAL A 1 136 ? -13.657 6.730 11.540 1.00 74.06 136 VAL A CA 1
ATOM 965 C C . VAL A 1 136 ? -15.133 7.069 11.744 1.00 74.06 136 VAL A C 1
ATOM 967 O O . VAL A 1 136 ? -15.509 7.514 12.827 1.00 74.06 136 VAL A O 1
ATOM 970 N N . TYR A 1 137 ? -15.978 6.815 10.742 1.00 77.69 137 TYR A N 1
ATOM 971 C CA . TYR A 1 137 ? -17.420 7.042 10.829 1.00 77.69 137 TYR A CA 1
ATOM 972 C C . TYR A 1 137 ? -18.066 6.191 11.933 1.00 77.69 137 TYR A C 1
ATOM 974 O O . TYR A 1 137 ? -18.837 6.695 12.748 1.00 77.69 137 TYR A O 1
ATOM 982 N N . ALA A 1 138 ? -17.706 4.909 12.021 1.00 76.25 138 ALA A N 1
ATOM 983 C CA . ALA A 1 138 ? -18.199 4.019 13.064 1.00 76.25 138 ALA A CA 1
ATOM 984 C C . ALA A 1 138 ? -17.740 4.465 14.463 1.00 76.25 138 ALA A C 1
ATOM 986 O O . ALA A 1 138 ? -18.530 4.423 15.404 1.00 76.25 138 ALA A O 1
ATOM 987 N N . LEU A 1 139 ? -16.491 4.925 14.610 1.00 70.00 139 LEU A N 1
ATOM 988 C CA . LEU A 1 139 ? -15.971 5.459 15.874 1.00 70.00 139 LEU A CA 1
ATOM 989 C C . LEU A 1 139 ? -16.678 6.752 16.302 1.00 70.00 139 LEU A C 1
ATOM 991 O O . LEU A 1 139 ? -16.925 6.924 17.494 1.00 70.00 139 LEU A O 1
ATOM 995 N N . SER A 1 140 ? -17.024 7.640 15.364 1.00 69.69 140 SER A N 1
ATOM 996 C CA . SER A 1 140 ? -17.713 8.897 15.686 1.00 69.69 140 SER A CA 1
ATOM 997 C C . SER A 1 140 ? -19.177 8.703 16.096 1.00 69.69 140 SER A C 1
ATOM 999 O O . SER A 1 140 ? -19.706 9.528 16.836 1.00 69.69 140 SER A O 1
ATOM 1001 N N . HIS A 1 141 ? -19.815 7.603 15.679 1.00 68.94 141 HIS A N 1
ATOM 1002 C CA . HIS A 1 141 ? -21.221 7.307 15.990 1.00 68.94 141 HIS A CA 1
ATOM 1003 C C . HIS A 1 141 ? -21.410 6.308 17.142 1.00 68.94 141 HIS A C 1
ATOM 1005 O O . HIS A 1 141 ? -22.456 6.331 17.781 1.00 68.94 141 HIS A O 1
ATOM 1011 N N . LYS A 1 142 ? -20.411 5.471 17.465 1.00 60.72 142 LYS A N 1
ATOM 1012 C CA . LYS A 1 142 ? -20.441 4.568 18.638 1.00 60.72 142 LYS A CA 1
ATOM 1013 C C . LYS A 1 142 ? -20.192 5.256 19.987 1.00 60.72 142 LYS A C 1
ATOM 1015 O O . LYS A 1 142 ? -20.292 4.599 21.016 1.00 60.72 142 LYS A O 1
ATOM 1020 N N . ALA A 1 143 ? -19.801 6.529 19.987 1.00 49.16 143 ALA A N 1
ATOM 1021 C CA . ALA A 1 143 ? -19.538 7.307 21.199 1.00 49.16 143 ALA A CA 1
ATOM 1022 C C . ALA A 1 143 ? -20.774 8.078 21.717 1.00 49.16 143 ALA A C 1
ATOM 1024 O O . ALA A 1 143 ? -20.614 8.951 22.569 1.00 49.16 143 ALA A O 1
ATOM 1025 N N . LYS A 1 144 ? -21.971 7.780 21.190 1.00 41.81 144 LYS A N 1
ATOM 1026 C CA . LYS A 1 144 ? -23.264 8.244 21.708 1.00 41.81 144 LYS A CA 1
ATOM 1027 C C . LYS A 1 144 ? -23.963 7.127 22.467 1.00 41.81 144 LYS A C 1
ATOM 1029 O O . LYS A 1 144 ? -23.931 5.986 21.957 1.00 41.81 144 LYS A O 1
#